Protein AF-A0A224Y0H3-F1 (afdb_monomer_lite)

Radius of gyration: 18.14 Å; chains: 1; bounding box: 38×59×47 Å

Sequence (151 aa):
VTFLGIWIYTFATAKENAKCIPDDVETMKNVQPEKFFTGSWYVTHAERNGTDATVCQKYKSNDEKNGTLSFDYGYYKNGGGDTFIQVHCEQTKTEKSTFSFSCKPMQGQESSKLQESNVDLTFIDTDYRHYAMLYRCDPIDGGIANNTLIL

Secondary structure (DSSP, 8-state):
---------------S---SS-TT-PPPSS--HHHHTSSEEE--EE-SS--HHHHT-EEEEPPPBTTB-EEEEEEETTSSSSPEEEEEEEEEEEETTEEEEEEEEPTT---TT---EEEEEEEEEE-SSS-EEEEEEEEETTEEEEEEEE-

Foldseek 3Di:
DDDDDDPPPDPPLPPDPPDLDDPPQAFDAPDPVVLLLAAKDAFCDKPDDADLFNNRKIKGWDPDDPNKTKIKIWGDPHNDDHDIWIKIWIWDDDDGQKTKTWIFTPPPRDDVPTHTWIKIWGWSDDPSPDWTWIWIWTDDVSGIDIITTID

InterPro domains:
  IPR005657 Triabin/Procalin [PF03973] (24-151)
  IPR012674 Calycin [G3DSA:2.40.128.20] (15-151)
  IPR012674 Calycin [SSF50814] (19-146)

Structure (mmCIF, N/CA/C/O backbone):
data_AF-A0A224Y0H3-F1
#
_entry.id   AF-A0A224Y0H3-F1
#
loop_
_atom_site.group_PDB
_atom_site.id
_atom_site.type_symbol
_atom_site.label_atom_id
_atom_site.label_alt_id
_atom_site.label_comp_id
_atom_site.label_asym_id
_atom_site.label_entity_id
_atom_site.label_seq_id
_atom_site.pdbx_PDB_ins_code
_atom_site.Cartn_x
_atom_site.Cartn_y
_atom_site.Cartn_z
_atom_site.occupancy
_atom_site.B_iso_or_equiv
_atom_site.auth_seq_id
_atom_site.auth_comp_id
_atom_site.auth_asym_id
_atom_site.auth_atom_id
_atom_site.pdbx_PDB_model_num
ATOM 1 N N . VAL A 1 1 ? 21.583 44.494 -33.253 1.00 44.19 1 VAL A N 1
ATOM 2 C CA . VAL A 1 1 ? 21.641 44.098 -31.828 1.00 44.19 1 VAL A CA 1
ATOM 3 C C . VAL A 1 1 ? 21.016 42.723 -31.729 1.00 44.19 1 VAL A C 1
ATOM 5 O O . VAL A 1 1 ? 19.842 42.591 -32.040 1.00 44.19 1 VAL A O 1
ATOM 8 N N . THR A 1 2 ? 21.808 41.704 -31.415 1.00 47.50 2 THR A N 1
ATOM 9 C CA . THR A 1 2 ? 21.363 40.306 -31.357 1.00 47.50 2 THR A CA 1
ATOM 10 C C . THR A 1 2 ? 21.345 39.905 -29.886 1.00 47.50 2 THR A C 1
ATOM 12 O O . THR A 1 2 ? 22.399 39.882 -29.258 1.00 47.50 2 THR A O 1
ATOM 15 N N . PHE A 1 3 ? 20.166 39.651 -29.315 1.00 46.06 3 PHE A N 1
ATOM 16 C CA . PHE A 1 3 ? 20.046 39.136 -27.950 1.00 46.06 3 PHE A CA 1
ATOM 17 C C . PHE A 1 3 ? 20.042 37.606 -27.996 1.00 46.06 3 PHE A C 1
ATOM 19 O O . PHE A 1 3 ? 19.081 36.994 -28.454 1.00 46.06 3 PHE A O 1
ATOM 26 N N . LEU A 1 4 ? 21.134 36.993 -27.539 1.00 54.78 4 LEU A N 1
ATOM 27 C CA . LEU A 1 4 ? 21.207 35.563 -27.245 1.00 54.78 4 LEU A CA 1
ATOM 28 C C . LEU A 1 4 ? 20.655 35.349 -25.832 1.00 54.78 4 LEU A C 1
ATOM 30 O O . LEU A 1 4 ? 21.334 35.621 -24.844 1.00 54.78 4 LEU A O 1
ATOM 34 N N . GLY A 1 5 ? 19.399 34.914 -25.739 1.00 52.88 5 GLY A N 1
ATOM 35 C CA . GLY A 1 5 ? 18.788 34.516 -24.474 1.00 52.88 5 GLY A CA 1
ATOM 36 C C . GLY A 1 5 ? 19.293 33.138 -24.060 1.00 52.88 5 GLY A C 1
ATOM 37 O O . GLY A 1 5 ? 18.942 32.138 -24.680 1.00 52.88 5 GLY A O 1
ATOM 38 N N . ILE A 1 6 ? 20.114 33.077 -23.014 1.00 55.97 6 ILE A N 1
ATOM 39 C CA . ILE A 1 6 ? 20.474 31.818 -22.362 1.00 55.97 6 ILE A CA 1
ATOM 40 C C . ILE A 1 6 ? 19.270 31.412 -21.506 1.00 55.97 6 ILE A C 1
ATOM 42 O O . ILE A 1 6 ? 18.995 32.037 -20.484 1.00 55.97 6 ILE A O 1
ATOM 46 N N . TRP A 1 7 ? 18.535 30.382 -21.930 1.00 46.88 7 TRP A N 1
ATOM 47 C CA . TRP A 1 7 ? 17.557 29.712 -21.072 1.00 46.88 7 TRP A CA 1
ATOM 48 C C . TRP A 1 7 ? 18.323 28.915 -20.015 1.00 46.88 7 TRP A C 1
ATOM 50 O O . TRP A 1 7 ? 18.745 27.782 -20.242 1.00 46.88 7 TRP A O 1
ATOM 60 N N . ILE A 1 8 ? 18.559 29.538 -18.864 1.00 51.66 8 ILE A N 1
ATOM 61 C CA . ILE A 1 8 ? 19.046 28.833 -17.684 1.00 51.66 8 ILE A CA 1
ATOM 62 C C . ILE A 1 8 ? 17.847 28.067 -17.124 1.00 51.66 8 ILE A C 1
ATOM 64 O O . ILE A 1 8 ? 16.977 28.645 -16.478 1.00 51.66 8 ILE A O 1
ATOM 68 N N . TYR A 1 9 ? 17.789 26.763 -17.389 1.00 48.91 9 TYR A N 1
ATOM 69 C CA . TYR A 1 9 ? 16.900 25.864 -16.662 1.00 48.91 9 TYR A CA 1
ATOM 70 C C . TYR A 1 9 ? 17.466 25.688 -15.250 1.00 48.91 9 TYR A C 1
ATOM 72 O O . TYR A 1 9 ? 18.340 24.857 -15.010 1.00 48.91 9 TYR A O 1
ATOM 80 N N . THR A 1 10 ? 17.010 26.506 -14.305 1.00 47.78 10 THR A N 1
ATOM 81 C CA . THR A 1 10 ? 17.226 26.235 -12.883 1.00 47.78 10 THR A CA 1
ATOM 82 C C . THR A 1 10 ? 16.294 25.105 -12.471 1.00 47.78 10 THR A C 1
ATOM 84 O O . THR A 1 10 ? 15.085 25.310 -12.369 1.00 47.78 10 THR A O 1
ATOM 87 N N . PHE A 1 11 ? 16.840 23.913 -12.222 1.00 53.34 11 PHE A N 1
ATOM 88 C CA . PHE A 1 11 ? 16.117 22.883 -11.482 1.00 53.34 11 PHE A CA 1
ATOM 89 C C . PHE A 1 11 ? 15.912 23.405 -10.060 1.00 53.34 11 PHE A C 1
ATOM 91 O O . PHE A 1 11 ? 16.850 23.458 -9.265 1.00 53.34 11 PHE A O 1
ATOM 98 N N . ALA A 1 12 ? 14.697 23.858 -9.762 1.00 41.75 12 ALA A N 1
ATOM 99 C CA . ALA A 1 12 ? 14.311 24.179 -8.403 1.00 41.75 12 ALA A CA 1
ATOM 100 C C . ALA A 1 12 ? 14.378 22.885 -7.583 1.00 41.75 12 ALA A C 1
ATOM 102 O O . ALA A 1 12 ? 13.609 21.953 -7.811 1.00 41.75 12 ALA A O 1
ATOM 103 N N . THR A 1 13 ? 15.307 22.810 -6.633 1.00 47.53 13 THR A N 1
ATOM 104 C CA . THR A 1 13 ? 15.245 21.809 -5.571 1.00 47.53 13 THR A CA 1
ATOM 105 C C . THR A 1 13 ? 14.141 22.250 -4.618 1.00 47.53 13 THR A C 1
ATOM 107 O O . THR A 1 13 ? 14.370 22.992 -3.665 1.00 47.53 13 THR A O 1
ATOM 110 N N . ALA A 1 14 ? 12.904 21.868 -4.931 1.00 41.41 14 ALA A N 1
ATOM 111 C CA . ALA A 1 14 ? 11.749 22.174 -4.101 1.00 41.41 14 ALA A CA 1
ATOM 112 C C . ALA A 1 14 ? 11.864 21.422 -2.763 1.00 41.41 14 ALA A C 1
ATOM 114 O O . ALA A 1 14 ? 11.388 20.302 -2.610 1.00 41.41 14 ALA A O 1
ATOM 115 N N . LYS A 1 15 ? 12.519 22.052 -1.783 1.00 44.84 15 LYS A N 1
ATOM 116 C CA . LYS A 1 15 ? 12.292 21.814 -0.355 1.00 44.84 15 LYS A CA 1
ATOM 117 C C . LYS A 1 15 ? 11.062 22.617 0.065 1.00 44.84 15 LYS A C 1
ATOM 119 O O . LYS A 1 15 ? 11.156 23.589 0.804 1.00 44.84 15 LYS A O 1
ATOM 124 N N . GLU A 1 16 ? 9.910 22.216 -0.439 1.00 40.62 16 GLU A N 1
ATOM 125 C CA . GLU A 1 16 ? 8.637 22.508 0.210 1.00 40.62 16 GLU A CA 1
ATOM 126 C C . GLU A 1 16 ? 8.058 21.178 0.667 1.00 40.62 16 GLU A C 1
ATOM 128 O O . GLU A 1 16 ? 8.479 20.129 0.183 1.00 40.62 16 GLU A O 1
ATOM 133 N N . ASN A 1 17 ? 7.146 21.209 1.633 1.00 47.50 17 ASN A N 1
ATOM 134 C CA . ASN A 1 17 ? 6.397 20.041 2.082 1.00 47.50 17 ASN A CA 1
ATOM 135 C C . ASN A 1 17 ? 5.647 19.460 0.876 1.00 47.50 17 ASN A C 1
ATOM 137 O O . ASN A 1 17 ? 4.509 19.846 0.616 1.00 47.50 17 ASN A O 1
ATOM 141 N N . ALA A 1 18 ? 6.318 18.623 0.083 1.00 56.97 18 ALA A N 1
ATOM 142 C CA . ALA A 1 18 ? 5.774 18.106 -1.152 1.00 56.97 18 ALA A CA 1
ATOM 143 C C . ALA A 1 18 ? 4.495 17.368 -0.773 1.00 56.97 18 ALA A C 1
ATOM 145 O O . ALA A 1 18 ? 4.495 16.466 0.062 1.00 56.97 18 ALA A O 1
ATOM 146 N N . LYS A 1 19 ? 3.366 17.824 -1.301 1.00 66.12 19 LYS A N 1
ATOM 147 C CA . LYS A 1 19 ? 2.103 17.143 -1.074 1.00 66.12 19 LYS A CA 1
ATOM 148 C C . LYS A 1 19 ? 2.235 15.754 -1.700 1.00 66.12 19 LYS A C 1
ATOM 150 O O . LYS A 1 19 ? 2.609 15.662 -2.866 1.00 66.12 19 LYS A O 1
ATOM 155 N N . CYS A 1 20 ? 1.968 14.694 -0.930 1.00 75.12 20 CYS A N 1
ATOM 156 C CA . CYS A 1 20 ? 2.118 13.315 -1.407 1.00 75.12 20 CYS A CA 1
ATOM 157 C C . CYS A 1 20 ? 1.396 13.117 -2.741 1.00 75.12 20 CYS A C 1
ATOM 159 O O . CYS A 1 20 ? 2.018 12.686 -3.705 1.00 75.12 20 CYS A O 1
ATOM 161 N N . ILE A 1 21 ? 0.116 13.487 -2.804 1.00 76.88 21 ILE A N 1
ATOM 162 C CA . ILE A 1 21 ? -0.699 13.413 -4.018 1.00 76.88 21 ILE A CA 1
ATOM 163 C C . ILE A 1 21 ? -0.637 14.765 -4.741 1.00 76.88 21 ILE A C 1
ATOM 165 O O . ILE A 1 21 ? -0.993 15.780 -4.125 1.00 76.88 21 ILE A O 1
ATOM 169 N N . PRO A 1 22 ? -0.239 14.793 -6.021 1.00 75.88 22 PRO A N 1
ATOM 170 C CA . PRO A 1 22 ? -0.296 15.992 -6.847 1.00 75.88 22 PRO A CA 1
ATOM 171 C C . PRO A 1 22 ? -1.724 16.548 -6.954 1.00 75.88 22 PRO A C 1
ATOM 173 O O . PRO A 1 22 ? -2.694 15.793 -6.963 1.00 75.88 22 PRO A O 1
ATOM 176 N N . ASP A 1 23 ? -1.869 17.872 -7.040 1.00 77.19 23 ASP A N 1
ATOM 177 C CA . ASP A 1 23 ? -3.187 18.526 -7.109 1.00 77.19 23 ASP A CA 1
ATOM 178 C C . ASP A 1 23 ? -3.988 18.174 -8.375 1.00 77.19 23 ASP A C 1
ATOM 180 O O . ASP A 1 23 ? -5.208 18.326 -8.391 1.00 77.19 23 ASP A O 1
ATOM 184 N N . ASP A 1 24 ? -3.314 17.701 -9.423 1.00 79.44 24 ASP A N 1
ATOM 185 C CA . ASP A 1 24 ? -3.887 17.299 -10.708 1.00 79.44 24 ASP A CA 1
ATOM 186 C C . ASP A 1 24 ? -4.350 15.834 -10.757 1.00 79.44 24 ASP A C 1
ATOM 188 O O . ASP A 1 24 ? -4.963 15.423 -11.743 1.00 79.44 24 ASP A O 1
ATOM 192 N N . VAL A 1 25 ? -4.104 15.042 -9.707 1.00 78.25 25 VAL A N 1
ATOM 193 C CA . VAL A 1 25 ? -4.584 13.656 -9.627 1.00 78.25 25 VAL A CA 1
ATOM 194 C C . VAL A 1 25 ? -5.979 13.631 -9.007 1.00 78.25 25 VAL A C 1
ATOM 196 O O . VAL A 1 25 ? -6.155 13.864 -7.809 1.00 78.25 25 VAL A O 1
ATOM 199 N N . GLU A 1 26 ? -6.987 13.310 -9.820 1.00 86.38 26 GLU A N 1
ATOM 200 C CA . GLU A 1 26 ? -8.335 13.047 -9.319 1.00 86.38 26 GLU A CA 1
ATOM 201 C C . GLU A 1 26 ? -8.365 11.704 -8.577 1.00 86.38 26 GLU A C 1
ATOM 203 O O . GLU A 1 26 ? -7.962 10.671 -9.109 1.00 86.38 26 GLU A O 1
ATOM 208 N N . THR A 1 27 ? -8.832 11.724 -7.327 1.00 89.81 27 THR A N 1
ATOM 209 C CA . THR A 1 27 ? -8.933 10.527 -6.487 1.00 89.81 27 THR A CA 1
ATOM 210 C C . THR A 1 27 ? -10.355 9.983 -6.470 1.00 89.81 27 THR A C 1
ATOM 212 O O . THR A 1 27 ? -11.340 10.730 -6.527 1.00 89.81 27 THR A O 1
ATOM 215 N N . MET A 1 28 ? -10.471 8.662 -6.339 1.00 91.00 28 MET A N 1
ATOM 216 C CA . MET A 1 28 ? -11.753 7.988 -6.200 1.00 91.00 28 MET A CA 1
ATOM 217 C C . MET A 1 28 ? -12.489 8.518 -4.964 1.00 91.00 28 MET A C 1
ATOM 219 O O . MET A 1 28 ? -11.955 8.568 -3.852 1.00 91.00 28 MET A O 1
ATOM 223 N N . LYS A 1 29 ? -13.755 8.892 -5.147 1.00 89.31 29 LYS A N 1
ATOM 224 C CA . LYS A 1 29 ? -14.643 9.316 -4.058 1.00 89.31 29 LYS A CA 1
ATOM 225 C C . LYS A 1 29 ? -15.362 8.101 -3.475 1.00 89.31 29 LYS A C 1
ATOM 227 O O . LYS A 1 29 ? -15.678 7.165 -4.200 1.00 89.31 29 LYS A O 1
ATOM 232 N N . ASN A 1 30 ? -15.688 8.153 -2.182 1.00 88.81 30 ASN A N 1
ATOM 233 C CA . ASN A 1 30 ? -16.446 7.105 -1.478 1.00 88.81 30 ASN A CA 1
ATOM 234 C C . ASN A 1 30 ? -15.806 5.706 -1.572 1.00 88.81 30 ASN A C 1
ATOM 236 O O . ASN A 1 30 ? -16.500 4.709 -1.779 1.00 88.81 30 ASN A O 1
ATOM 240 N N . VAL A 1 31 ? -14.478 5.648 -1.436 1.00 89.75 31 VAL A N 1
ATOM 241 C CA . VAL A 1 31 ? -13.703 4.402 -1.435 1.00 89.75 31 VAL A CA 1
ATOM 242 C C . VAL A 1 31 ? -14.226 3.453 -0.357 1.00 89.75 31 VAL A C 1
ATOM 244 O O . VAL A 1 31 ? -14.474 3.869 0.772 1.00 89.75 31 VAL A O 1
ATOM 247 N N . GLN A 1 32 ? -14.356 2.173 -0.707 1.00 91.25 32 GLN A N 1
ATOM 248 C CA . GLN A 1 32 ? -14.685 1.087 0.217 1.00 91.25 32 GLN A CA 1
ATOM 249 C C . GLN A 1 32 ? -13.429 0.233 0.436 1.00 91.25 32 GLN A C 1
ATOM 251 O O . GLN A 1 32 ? -13.260 -0.783 -0.243 1.00 91.25 32 GLN A O 1
ATOM 256 N N . PRO A 1 33 ? -12.507 0.666 1.313 1.00 88.81 33 PRO A N 1
ATOM 257 C CA . PRO A 1 33 ? -11.194 0.042 1.452 1.00 88.81 33 PRO A CA 1
ATOM 258 C C . PRO A 1 33 ? -11.315 -1.420 1.887 1.00 88.81 33 PRO A C 1
ATOM 260 O O . PRO A 1 33 ? -10.638 -2.266 1.314 1.00 88.81 33 PRO A O 1
ATOM 263 N N . GLU A 1 34 ? -12.264 -1.745 2.765 1.00 89.31 34 GLU A N 1
ATOM 264 C CA . GLU A 1 34 ? -12.575 -3.117 3.190 1.00 89.31 34 GLU A CA 1
ATOM 265 C C . GLU A 1 34 ? -12.844 -4.070 2.019 1.00 89.31 34 GLU A C 1
ATOM 267 O O . GLU A 1 34 ? -12.648 -5.266 2.163 1.00 89.31 34 GLU A O 1
ATOM 272 N N . LYS A 1 35 ? -13.282 -3.585 0.847 1.00 91.62 35 LYS A N 1
ATOM 273 C CA . LYS A 1 35 ? -13.426 -4.439 -0.344 1.00 91.62 35 LYS A CA 1
ATOM 274 C C . LYS A 1 35 ? -12.098 -4.684 -1.046 1.00 91.62 35 LYS A C 1
ATOM 276 O O . LYS A 1 35 ? -11.855 -5.789 -1.518 1.00 91.62 35 LYS A O 1
ATOM 281 N N . PHE A 1 36 ? -11.246 -3.663 -1.121 1.00 91.12 36 PHE A N 1
ATOM 282 C CA . PHE A 1 36 ? -9.917 -3.783 -1.715 1.00 91.12 36 PHE A CA 1
ATOM 283 C C . PHE A 1 36 ? -9.002 -4.662 -0.863 1.00 91.12 36 PHE A C 1
ATOM 285 O O . PHE A 1 36 ? -8.285 -5.507 -1.397 1.00 91.12 36 PHE A O 1
ATOM 292 N N . PHE A 1 37 ? -9.060 -4.507 0.461 1.00 90.69 37 PHE A N 1
ATOM 293 C CA . PHE A 1 37 ? -8.256 -5.278 1.402 1.00 90.69 37 PHE A CA 1
ATOM 294 C C . PHE A 1 37 ? -8.832 -6.685 1.649 1.00 90.69 37 PHE A C 1
ATOM 296 O O . PHE A 1 37 ? -8.827 -7.188 2.769 1.00 90.69 37 PHE A O 1
ATOM 303 N N . THR A 1 38 ? -9.289 -7.349 0.581 1.00 88.75 38 THR A N 1
ATOM 304 C CA . THR A 1 38 ? -9.666 -8.765 0.579 1.00 88.75 38 THR A CA 1
ATOM 305 C C . THR A 1 38 ? -8.877 -9.507 -0.497 1.00 88.75 38 THR A C 1
ATOM 307 O O . THR A 1 38 ? -9.018 -9.259 -1.690 1.00 88.75 38 THR A O 1
ATOM 310 N N . GLY A 1 39 ? -8.015 -10.440 -0.085 1.00 86.38 39 GLY A N 1
ATOM 311 C CA . GLY A 1 39 ? -7.291 -11.312 -1.013 1.00 86.38 39 GLY A CA 1
ATOM 312 C C . GLY A 1 39 ? -5.885 -10.838 -1.392 1.00 86.38 39 GLY A C 1
ATOM 313 O O . GLY A 1 39 ? -5.059 -10.539 -0.531 1.00 86.38 39 GLY A O 1
ATOM 314 N N . SER A 1 40 ? -5.536 -10.927 -2.677 1.00 92.75 40 SER A N 1
ATOM 315 C CA . SER A 1 40 ? -4.179 -10.671 -3.175 1.00 92.75 40 SER A CA 1
ATOM 316 C C . SER A 1 40 ? -4.201 -9.847 -4.451 1.00 92.75 40 SER A C 1
ATOM 318 O O . SER A 1 40 ? -4.972 -10.141 -5.358 1.00 92.75 40 SER A O 1
ATOM 320 N N . TRP A 1 41 ? -3.286 -8.889 -4.525 1.00 94.06 41 TRP A N 1
ATOM 321 C CA . TRP A 1 41 ? -3.107 -7.972 -5.642 1.00 94.06 41 TRP A CA 1
ATOM 322 C C . TRP A 1 41 ? -1.678 -8.071 -6.169 1.00 94.06 41 TRP A C 1
ATOM 324 O O . TRP A 1 41 ? -0.733 -8.286 -5.404 1.00 94.06 41 TRP A O 1
ATOM 334 N N . TYR A 1 42 ? -1.512 -7.931 -7.478 1.00 92.38 42 TYR A N 1
ATOM 335 C CA . TYR A 1 42 ? -0.225 -8.085 -8.146 1.00 92.38 42 TYR A CA 1
ATOM 336 C C . TYR A 1 42 ? 0.039 -6.829 -8.947 1.00 92.38 42 TYR A C 1
ATOM 338 O O . TYR A 1 42 ? -0.726 -6.527 -9.852 1.00 92.38 42 TYR A O 1
ATOM 346 N N . VAL A 1 43 ? 1.117 -6.111 -8.642 1.00 91.69 43 VAL A N 1
ATOM 347 C CA . VAL A 1 43 ? 1.472 -4.951 -9.456 1.00 91.69 43 VAL A CA 1
ATOM 348 C C . VAL A 1 43 ? 1.778 -5.442 -10.874 1.00 91.69 43 VAL A C 1
ATOM 350 O O . VAL A 1 43 ? 2.549 -6.374 -11.079 1.00 91.69 43 VAL A O 1
ATOM 353 N N . THR A 1 44 ? 1.123 -4.845 -11.861 1.00 90.25 44 THR A N 1
ATOM 354 C CA . THR A 1 44 ? 1.342 -5.131 -13.284 1.00 90.25 44 THR A CA 1
ATOM 355 C C . THR A 1 44 ? 2.097 -3.998 -13.960 1.00 90.25 44 THR A C 1
ATOM 357 O O . THR A 1 44 ? 2.884 -4.242 -14.871 1.00 90.25 44 THR A O 1
ATOM 360 N N . HIS A 1 45 ? 1.888 -2.762 -13.496 1.00 89.31 45 HIS A N 1
ATOM 361 C CA . HIS A 1 45 ? 2.542 -1.568 -14.018 1.00 89.31 45 HIS A CA 1
ATOM 362 C C . HIS A 1 45 ? 2.832 -0.575 -12.888 1.00 89.31 45 HIS A C 1
ATOM 364 O O . HIS A 1 45 ? 2.091 -0.493 -11.907 1.00 89.31 45 HIS A O 1
ATOM 370 N N . ALA A 1 46 ? 3.904 0.196 -13.054 1.00 87.06 46 ALA A N 1
ATOM 371 C CA . ALA A 1 46 ? 4.301 1.277 -12.162 1.00 87.06 46 ALA A CA 1
ATOM 372 C C . ALA A 1 46 ? 4.782 2.465 -13.013 1.00 87.06 46 ALA A C 1
ATOM 374 O O . ALA A 1 46 ? 5.667 2.298 -13.855 1.00 87.06 46 ALA A O 1
ATOM 375 N N . GLU A 1 47 ? 4.201 3.653 -12.841 1.00 77.69 47 GLU A N 1
ATOM 376 C CA . GLU A 1 47 ? 4.602 4.849 -13.599 1.00 77.69 47 GLU A CA 1
ATOM 377 C C . GLU A 1 47 ? 5.816 5.579 -12.993 1.00 77.69 47 GLU A C 1
ATOM 379 O O . GLU A 1 47 ? 6.146 5.410 -11.821 1.00 77.69 47 GLU A O 1
ATOM 384 N N . ARG A 1 48 ? 6.435 6.453 -13.810 1.00 59.41 48 ARG A N 1
ATOM 385 C CA . ARG A 1 48 ? 7.426 7.525 -13.531 1.00 59.41 48 ARG A CA 1
ATOM 386 C C . ARG A 1 48 ? 8.708 7.161 -12.761 1.00 59.41 48 ARG A C 1
ATOM 388 O O . ARG A 1 48 ? 9.776 7.553 -13.212 1.00 59.41 48 ARG A O 1
ATOM 395 N N . ASN A 1 49 ? 8.628 6.411 -11.665 1.00 62.62 49 ASN A N 1
ATOM 396 C CA . ASN A 1 49 ? 9.739 6.042 -10.777 1.00 62.62 49 ASN A CA 1
ATOM 397 C C . ASN A 1 49 ? 9.741 4.541 -10.411 1.00 62.62 49 ASN A C 1
ATOM 399 O O . ASN A 1 49 ? 10.351 4.140 -9.419 1.00 62.62 49 ASN A O 1
ATOM 403 N N . GLY A 1 50 ? 8.992 3.711 -11.146 1.00 63.69 50 GLY A N 1
ATOM 404 C CA . GLY A 1 50 ? 8.867 2.281 -10.853 1.00 63.69 50 GLY A CA 1
ATOM 405 C C . GLY A 1 50 ? 10.172 1.551 -11.135 1.00 63.69 50 GLY A C 1
ATOM 406 O O . GLY A 1 50 ? 10.712 1.662 -12.231 1.00 63.69 50 GLY A O 1
ATOM 407 N N . THR A 1 51 ? 10.681 0.805 -10.158 1.00 71.44 51 THR A N 1
ATOM 408 C CA . THR A 1 51 ? 11.795 -0.132 -10.380 1.00 71.44 51 THR A CA 1
ATOM 409 C C . THR A 1 51 ? 11.249 -1.504 -10.774 1.00 71.44 51 THR A C 1
ATOM 411 O O . THR A 1 51 ? 10.085 -1.799 -10.498 1.00 71.44 51 THR A O 1
ATOM 414 N N . ASP A 1 52 ? 12.083 -2.386 -11.328 1.00 70.81 52 ASP A N 1
ATOM 415 C CA . ASP A 1 52 ? 11.695 -3.788 -11.569 1.00 70.81 52 ASP A CA 1
ATOM 416 C C . ASP A 1 52 ? 11.178 -4.452 -10.282 1.00 70.81 52 ASP A C 1
ATOM 418 O O . ASP A 1 52 ? 10.180 -5.170 -10.281 1.00 70.81 52 ASP A O 1
ATOM 422 N N . ALA A 1 53 ? 11.795 -4.122 -9.143 1.00 72.25 53 ALA A N 1
ATOM 423 C CA . ALA A 1 53 ? 11.343 -4.567 -7.832 1.00 72.25 53 ALA A CA 1
ATOM 424 C C . ALA A 1 53 ? 9.936 -4.058 -7.474 1.00 72.25 53 ALA A C 1
ATOM 426 O O . ALA A 1 53 ? 9.200 -4.768 -6.796 1.00 72.25 53 ALA A O 1
ATOM 427 N N . THR A 1 54 ? 9.558 -2.855 -7.919 1.00 78.31 54 THR A N 1
ATOM 428 C CA . THR A 1 54 ? 8.225 -2.264 -7.712 1.00 78.31 54 THR A CA 1
ATOM 429 C C . THR A 1 54 ? 7.160 -3.012 -8.508 1.00 78.31 54 THR A C 1
ATOM 431 O O . THR A 1 54 ? 6.112 -3.335 -7.958 1.00 78.31 54 THR A O 1
ATOM 434 N N . VAL A 1 55 ? 7.432 -3.329 -9.778 1.00 81.31 55 VAL A N 1
ATOM 435 C CA . VAL A 1 55 ? 6.482 -4.052 -10.641 1.00 81.31 55 VAL A CA 1
ATOM 436 C C . VAL A 1 55 ? 6.313 -5.503 -10.189 1.00 81.31 55 VAL A C 1
ATOM 438 O O . VAL A 1 55 ? 5.236 -6.063 -10.308 1.00 81.31 55 VAL A O 1
ATOM 441 N N . CYS A 1 56 ? 7.330 -6.119 -9.587 1.00 80.50 56 CYS A N 1
ATOM 442 C CA . CYS A 1 56 ? 7.218 -7.481 -9.058 1.00 80.50 56 CYS A CA 1
ATOM 443 C C . CYS A 1 56 ? 6.592 -7.569 -7.652 1.00 80.50 56 CYS A C 1
ATOM 445 O O . CYS A 1 56 ? 6.666 -8.630 -7.023 1.00 80.50 56 CYS A O 1
ATOM 447 N N . GLN A 1 57 ? 6.002 -6.489 -7.128 1.00 87.06 57 GLN A N 1
ATOM 448 C CA . GLN A 1 57 ? 5.361 -6.515 -5.814 1.00 87.06 57 GLN A CA 1
ATOM 449 C C . GLN A 1 57 ? 4.060 -7.316 -5.845 1.00 87.06 57 GLN A C 1
ATOM 451 O O . GLN A 1 57 ? 3.141 -7.045 -6.620 1.00 87.06 57 GLN A O 1
ATOM 456 N N . LYS A 1 58 ? 3.959 -8.272 -4.921 1.00 89.94 58 LYS A N 1
ATOM 457 C CA . LYS A 1 58 ? 2.697 -8.923 -4.572 1.00 89.94 58 LYS A CA 1
ATOM 458 C C . LYS A 1 58 ? 2.216 -8.377 -3.240 1.00 89.94 58 LYS A C 1
ATOM 460 O O . LYS A 1 58 ? 2.939 -8.485 -2.254 1.00 89.94 58 LYS A O 1
ATOM 465 N N . TYR A 1 59 ? 0.987 -7.884 -3.217 1.00 91.62 59 TYR A N 1
ATOM 466 C CA . TYR A 1 59 ? 0.268 -7.471 -2.023 1.00 91.62 59 TYR A CA 1
ATOM 467 C C . TYR A 1 59 ? -0.694 -8.580 -1.601 1.00 91.62 59 TYR A C 1
ATOM 469 O O . TYR A 1 59 ? -1.363 -9.200 -2.429 1.00 91.62 59 TYR A O 1
ATOM 477 N N . LYS A 1 60 ? -0.776 -8.840 -0.303 1.00 92.62 60 LYS A N 1
ATOM 478 C CA . LYS A 1 60 ? -1.712 -9.786 0.290 1.00 92.62 60 LYS A CA 1
ATOM 479 C C . LYS A 1 60 ? -2.372 -9.120 1.482 1.00 92.62 60 LYS A C 1
ATOM 481 O O . LYS A 1 60 ? -1.704 -8.804 2.458 1.00 92.62 60 LYS A O 1
ATOM 486 N N . SER A 1 61 ? -3.674 -8.918 1.403 1.00 91.38 61 SER A N 1
ATOM 487 C CA . SER A 1 61 ? -4.445 -8.394 2.521 1.00 91.38 61 SER A CA 1
ATOM 488 C C . SER A 1 61 ? -4.537 -9.438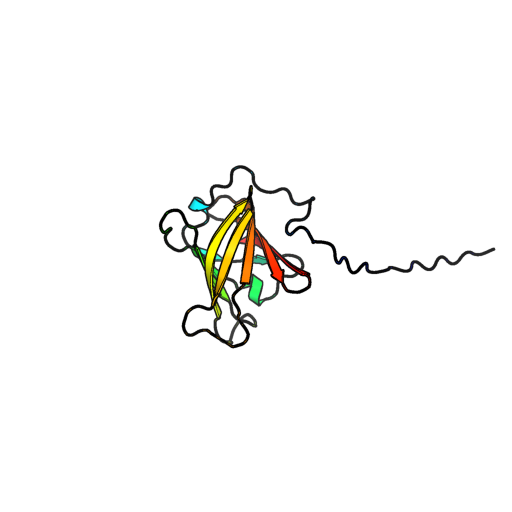 3.625 1.00 91.38 61 SER A C 1
ATOM 490 O O . SER A 1 61 ? -4.651 -10.639 3.356 1.00 91.38 61 SER A O 1
ATOM 492 N N . ASN A 1 62 ? -4.470 -8.968 4.862 1.00 87.25 62 ASN A N 1
ATOM 493 C CA . ASN A 1 62 ? -4.641 -9.799 6.041 1.00 87.25 62 ASN A CA 1
ATOM 494 C C . ASN A 1 62 ? -6.063 -9.642 6.574 1.00 87.25 62 ASN A C 1
ATOM 496 O O . ASN A 1 62 ? -6.724 -8.640 6.303 1.00 87.25 62 ASN A O 1
ATOM 500 N N . ASP A 1 63 ? -6.519 -10.630 7.343 1.00 76.44 63 ASP A N 1
ATOM 501 C CA . ASP A 1 63 ? -7.824 -10.548 7.990 1.00 76.44 63 ASP A CA 1
ATOM 502 C C . ASP A 1 63 ? -7.873 -9.316 8.897 1.00 76.44 63 ASP A C 1
ATOM 504 O O . ASP A 1 63 ? -7.003 -9.107 9.752 1.00 76.44 63 ASP A O 1
ATOM 508 N N . GLU A 1 64 ? -8.904 -8.504 8.697 1.00 71.62 64 GLU A N 1
ATOM 509 C CA . GLU A 1 64 ? -9.146 -7.301 9.473 1.00 71.62 64 GLU A CA 1
ATOM 510 C C . GLU A 1 64 ? -9.289 -7.661 10.958 1.00 71.62 64 GLU A C 1
ATOM 512 O O . GLU A 1 64 ? -10.119 -8.485 11.354 1.00 71.62 64 GLU A O 1
ATOM 517 N N . LYS A 1 65 ? -8.468 -7.040 11.807 1.00 69.50 65 LYS A N 1
ATOM 518 C CA . LYS A 1 65 ? -8.576 -7.176 13.262 1.00 69.50 65 LYS A CA 1
ATOM 519 C C . LYS A 1 65 ? -9.087 -5.865 13.824 1.00 69.50 65 LYS A C 1
ATOM 521 O O . LYS A 1 65 ? -8.404 -4.852 13.745 1.00 69.50 65 LYS A O 1
ATOM 526 N N . ASN A 1 66 ? -10.270 -5.900 14.433 1.00 74.62 66 ASN A N 1
ATOM 527 C CA . ASN A 1 66 ? -10.872 -4.761 15.135 1.00 74.62 66 ASN A CA 1
ATOM 528 C C . ASN A 1 66 ? -11.105 -3.505 14.273 1.00 74.62 66 ASN A C 1
ATOM 530 O O . ASN A 1 66 ? -11.055 -2.399 14.806 1.00 74.62 66 ASN A O 1
ATOM 534 N N . GLY A 1 67 ? -11.365 -3.649 12.971 1.00 79.38 67 GLY A N 1
ATOM 535 C CA . GLY A 1 67 ? -11.580 -2.489 12.097 1.00 79.38 67 GLY A CA 1
ATOM 536 C C . GLY A 1 67 ? -10.299 -1.906 11.484 1.00 79.38 67 GLY A C 1
ATOM 537 O O . GLY A 1 67 ? -10.347 -0.858 10.845 1.00 79.38 67 GLY A O 1
ATOM 538 N N . THR A 1 68 ? -9.137 -2.516 11.753 1.00 88.19 68 THR A N 1
ATOM 539 C CA . THR A 1 68 ? -7.836 -2.030 11.278 1.00 88.19 68 THR A CA 1
ATOM 540 C C . THR A 1 68 ? -7.395 -2.814 10.050 1.00 88.19 68 THR A C 1
ATOM 542 O O . THR A 1 68 ? -7.200 -4.034 10.111 1.00 88.19 68 THR A O 1
ATOM 545 N N . LEU A 1 69 ? -7.170 -2.098 8.950 1.00 92.38 69 LEU A N 1
ATOM 546 C CA . LEU A 1 69 ? -6.665 -2.665 7.707 1.00 92.38 69 LEU A CA 1
ATOM 547 C C . LEU A 1 69 ? -5.186 -3.024 7.848 1.00 92.38 69 LEU A C 1
ATOM 549 O O . LEU A 1 69 ? -4.387 -2.286 8.429 1.00 92.38 69 LEU A O 1
ATOM 553 N N . SER A 1 70 ? -4.801 -4.157 7.273 1.00 93.38 70 SER A N 1
ATOM 554 C CA . SER A 1 70 ? -3.398 -4.544 7.180 1.00 93.38 70 SER A CA 1
ATOM 555 C C . SER A 1 70 ? -3.145 -5.387 5.941 1.00 93.38 70 SER A C 1
ATOM 557 O O . SER A 1 70 ? -4.038 -6.049 5.403 1.00 93.38 70 SER A O 1
ATOM 559 N N . PHE A 1 71 ? -1.910 -5.349 5.466 1.00 93.38 71 PHE A N 1
ATOM 560 C CA . PHE A 1 71 ? -1.480 -6.140 4.328 1.00 93.38 71 PHE A CA 1
ATOM 561 C C . PHE A 1 71 ? 0.004 -6.450 4.433 1.00 93.38 71 PHE A C 1
ATOM 563 O O . PHE A 1 71 ? 0.775 -5.707 5.038 1.00 93.38 71 PHE A O 1
ATOM 570 N N . ASP A 1 72 ? 0.395 -7.533 3.785 1.00 92.19 72 ASP A N 1
ATOM 571 C CA . ASP A 1 72 ? 1.783 -7.863 3.542 1.00 92.19 72 ASP A CA 1
ATOM 572 C C . ASP A 1 72 ? 2.107 -7.540 2.091 1.00 92.19 72 ASP A C 1
ATOM 574 O O . ASP A 1 72 ? 1.279 -7.746 1.198 1.00 92.19 72 ASP A O 1
ATOM 578 N N . TYR A 1 73 ? 3.324 -7.089 1.821 1.00 89.94 73 TYR A N 1
ATOM 579 C CA . TYR A 1 73 ? 3.842 -7.114 0.463 1.00 89.94 73 TYR A CA 1
ATOM 580 C C . TYR A 1 73 ? 5.239 -7.705 0.422 1.00 89.94 73 TYR A C 1
ATOM 582 O O . TYR A 1 73 ? 5.989 -7.656 1.400 1.00 89.94 73 TYR A O 1
ATOM 590 N N . GLY A 1 74 ? 5.591 -8.281 -0.723 1.00 86.44 74 GLY A N 1
ATOM 591 C CA . GLY A 1 74 ? 6.936 -8.786 -0.925 1.00 86.44 74 GLY A CA 1
ATOM 592 C C . GLY A 1 74 ? 7.447 -8.627 -2.341 1.00 86.44 74 GLY A C 1
ATOM 593 O O . GLY A 1 74 ? 6.668 -8.517 -3.288 1.00 86.44 74 GLY A O 1
ATOM 594 N N . TYR A 1 75 ? 8.772 -8.570 -2.456 1.00 79.75 75 TYR A N 1
ATOM 595 C CA . TYR A 1 75 ? 9.475 -8.312 -3.707 1.00 79.75 75 TYR A CA 1
ATOM 596 C C . TYR A 1 75 ? 10.893 -8.885 -3.703 1.00 79.75 75 TYR A C 1
ATOM 598 O O . TYR A 1 75 ? 11.518 -9.083 -2.658 1.00 79.75 75 TYR A O 1
ATOM 606 N N . TYR A 1 76 ? 11.414 -9.109 -4.907 1.00 76.50 76 TYR A N 1
ATOM 607 C CA . TYR A 1 76 ? 12.824 -9.396 -5.144 1.00 76.50 76 TYR A CA 1
ATOM 608 C C . TYR A 1 76 ? 13.550 -8.099 -5.473 1.00 76.50 76 TYR A C 1
ATOM 610 O O . TYR A 1 76 ? 13.099 -7.331 -6.321 1.00 76.50 76 TYR A O 1
ATOM 618 N N . LYS A 1 77 ? 14.692 -7.859 -4.826 1.00 68.12 77 LYS A N 1
ATOM 619 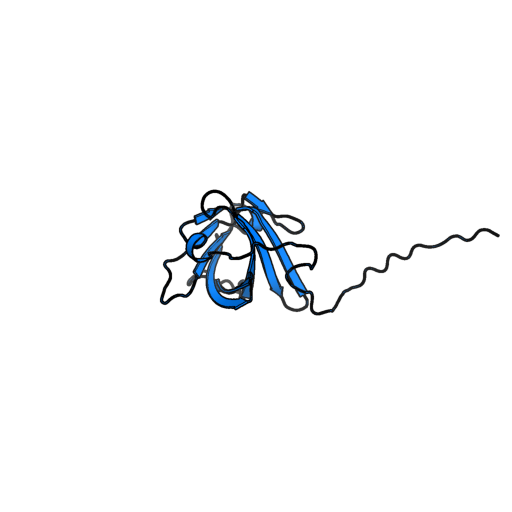C CA . LYS A 1 77 ? 15.424 -6.592 -4.951 1.00 68.12 77 LYS A CA 1
ATOM 620 C C . LYS A 1 77 ? 15.852 -6.266 -6.391 1.00 68.12 77 LYS A C 1
ATOM 622 O O . LYS A 1 77 ? 15.879 -5.095 -6.743 1.00 68.12 77 LYS A O 1
ATOM 627 N N . ASN A 1 78 ? 16.118 -7.294 -7.200 1.00 67.56 78 ASN A N 1
ATOM 628 C CA . ASN A 1 78 ? 16.496 -7.189 -8.612 1.00 67.56 78 ASN A CA 1
ATOM 629 C C . ASN A 1 78 ? 15.547 -7.978 -9.543 1.00 67.56 78 ASN A C 1
ATOM 631 O O . ASN A 1 78 ? 15.990 -8.572 -10.519 1.00 67.56 78 ASN A O 1
ATOM 635 N N . GLY A 1 79 ? 14.252 -8.077 -9.215 1.00 59.09 79 GLY A N 1
ATOM 636 C CA . GLY A 1 79 ? 13.264 -8.752 -10.078 1.00 59.09 79 GLY A CA 1
ATOM 637 C C . GLY A 1 79 ? 13.357 -10.290 -10.134 1.00 59.09 79 GLY A C 1
ATOM 638 O O . GLY A 1 79 ? 12.450 -10.936 -10.648 1.00 59.09 79 GLY A O 1
ATOM 639 N N . GLY A 1 80 ? 14.396 -10.901 -9.551 1.00 60.06 80 GLY A N 1
ATOM 640 C CA . GLY A 1 80 ? 14.524 -12.350 -9.352 1.00 60.06 80 GLY A CA 1
ATOM 641 C C . GLY A 1 80 ? 15.920 -12.756 -8.858 1.00 60.06 80 GLY A C 1
ATOM 642 O O . GLY A 1 80 ? 16.889 -12.045 -9.093 1.00 60.06 80 GLY A O 1
ATOM 643 N N . GLY A 1 81 ? 16.035 -13.888 -8.150 1.00 58.31 81 GLY A N 1
ATOM 644 C CA . GLY A 1 81 ? 17.326 -14.492 -7.758 1.00 58.31 81 GLY A CA 1
ATOM 645 C C . GLY A 1 81 ? 17.955 -14.017 -6.436 1.00 58.31 81 GLY A C 1
ATOM 646 O O . GLY A 1 81 ? 18.887 -14.659 -5.960 1.00 58.31 81 GLY A O 1
ATOM 647 N N . ASP A 1 82 ? 17.420 -12.963 -5.817 1.00 60.72 82 ASP A N 1
ATOM 648 C CA . ASP A 1 82 ? 17.857 -12.440 -4.510 1.00 60.72 82 ASP A CA 1
ATOM 649 C C . ASP A 1 82 ? 16.934 -12.863 -3.349 1.00 60.72 82 ASP A C 1
ATOM 651 O O . ASP A 1 82 ? 15.890 -13.486 -3.551 1.00 60.72 82 ASP A O 1
ATOM 655 N N . THR A 1 83 ? 17.291 -12.491 -2.113 1.00 65.56 83 THR A N 1
ATOM 656 C CA . THR A 1 83 ? 16.432 -12.645 -0.928 1.00 65.56 83 THR A CA 1
ATOM 657 C C . THR A 1 83 ? 15.062 -12.003 -1.161 1.00 65.56 83 THR A C 1
ATOM 659 O O . THR A 1 83 ? 14.971 -10.808 -1.450 1.00 65.56 83 THR A O 1
ATOM 662 N N . PHE A 1 84 ? 13.997 -12.795 -1.008 1.00 73.81 84 PHE A N 1
ATOM 663 C CA . PHE A 1 84 ? 12.621 -12.307 -1.037 1.00 73.81 84 PHE A CA 1
ATOM 664 C C . PHE A 1 84 ? 12.342 -11.489 0.224 1.00 73.81 84 PHE A C 1
ATOM 666 O O . PHE A 1 84 ? 12.393 -12.032 1.327 1.00 73.81 84 PHE A O 1
ATOM 673 N N . ILE A 1 85 ? 12.069 -10.197 0.048 1.00 77.75 85 ILE A N 1
ATOM 674 C CA . ILE A 1 85 ? 11.753 -9.272 1.136 1.00 77.75 85 ILE A CA 1
ATOM 675 C C . ILE A 1 85 ? 10.249 -9.321 1.391 1.00 77.75 85 ILE A C 1
ATOM 677 O O . ILE A 1 85 ? 9.474 -9.246 0.443 1.00 77.75 85 ILE A O 1
ATOM 681 N N . GLN A 1 86 ? 9.848 -9.408 2.654 1.00 87.81 86 GLN A N 1
ATOM 682 C CA . GLN A 1 86 ? 8.473 -9.371 3.129 1.00 87.81 86 GLN A CA 1
ATOM 683 C C . GLN A 1 86 ? 8.314 -8.275 4.175 1.00 87.81 86 GLN A C 1
ATOM 685 O O . GLN A 1 86 ? 9.077 -8.186 5.142 1.00 87.81 86 GLN A O 1
ATOM 690 N N . VAL A 1 87 ? 7.293 -7.456 3.978 1.00 90.00 87 VAL A N 1
ATOM 691 C CA . VAL A 1 87 ? 6.973 -6.306 4.816 1.00 90.00 87 VAL A CA 1
ATOM 692 C C . VAL A 1 87 ? 5.523 -6.429 5.250 1.00 90.00 87 VAL A C 1
ATOM 694 O O . VAL A 1 87 ? 4.659 -6.698 4.419 1.00 90.00 87 VAL A O 1
ATOM 697 N N . HIS A 1 88 ? 5.277 -6.229 6.540 1.00 92.81 88 HIS A N 1
ATOM 698 C CA . HIS A 1 88 ? 3.948 -6.163 7.128 1.00 92.81 88 HIS A CA 1
ATOM 699 C C . HIS A 1 88 ? 3.567 -4.705 7.362 1.00 92.81 88 HIS A C 1
ATOM 701 O O . HIS A 1 88 ? 4.343 -3.968 7.971 1.00 92.81 88 HIS A O 1
ATOM 707 N N . CYS A 1 89 ? 2.381 -4.311 6.914 1.00 93.31 89 CYS A N 1
ATOM 708 C CA . CYS A 1 89 ? 1.860 -2.958 7.028 1.00 93.31 89 CYS A CA 1
ATOM 709 C C . CYS A 1 89 ? 0.550 -2.942 7.817 1.00 93.31 89 CYS A C 1
ATOM 711 O O . CYS A 1 89 ? -0.391 -3.661 7.478 1.00 93.31 89 CYS A O 1
ATOM 713 N N . GLU A 1 90 ? 0.471 -2.080 8.828 1.00 94.12 90 GLU A N 1
ATOM 714 C CA . GLU A 1 90 ? -0.712 -1.875 9.670 1.00 94.12 90 GLU A CA 1
ATOM 715 C C . GLU A 1 90 ? -1.208 -0.435 9.521 1.00 94.12 90 GLU A C 1
ATOM 717 O O . GLU A 1 90 ? -0.416 0.510 9.543 1.00 94.12 90 GLU A O 1
ATOM 722 N N . GLN A 1 91 ? -2.518 -0.257 9.346 1.00 93.50 91 GLN A N 1
ATOM 723 C CA . GLN A 1 91 ? -3.120 1.063 9.188 1.00 93.50 91 GLN A CA 1
ATOM 724 C C . GLN A 1 91 ? -2.923 1.908 10.448 1.00 93.50 91 GLN A C 1
ATOM 726 O O . GLN A 1 91 ? -3.198 1.474 11.566 1.00 93.50 91 GLN A O 1
ATOM 731 N N . THR A 1 92 ? -2.499 3.153 10.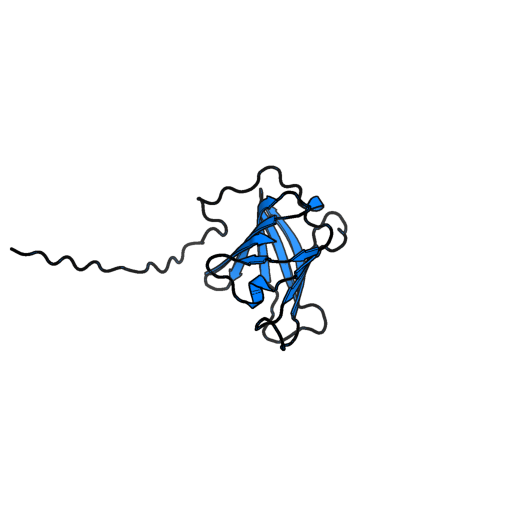251 1.00 92.25 92 THR A N 1
ATOM 732 C CA . THR A 1 92 ? -2.286 4.134 11.323 1.00 92.25 92 THR A CA 1
ATOM 733 C C . THR A 1 92 ? -3.309 5.259 11.280 1.00 92.25 92 THR A C 1
ATOM 735 O O . THR A 1 92 ? -3.730 5.755 12.326 1.00 92.25 92 THR A O 1
ATOM 738 N N . LYS A 1 93 ? -3.723 5.680 10.079 1.00 89.38 93 LYS A N 1
ATOM 739 C CA . LYS A 1 93 ? -4.636 6.810 9.886 1.00 89.38 93 LYS A CA 1
ATOM 740 C C . LYS A 1 93 ? -5.401 6.685 8.572 1.00 89.38 93 LYS A C 1
ATOM 742 O O . LYS A 1 93 ? -4.889 6.162 7.588 1.00 89.38 93 LYS A O 1
ATOM 747 N N . THR A 1 94 ? -6.601 7.253 8.544 1.00 86.19 94 THR A N 1
ATOM 748 C CA . THR A 1 94 ? -7.332 7.545 7.307 1.00 86.19 94 THR A CA 1
ATOM 749 C C . THR A 1 94 ? -7.655 9.030 7.244 1.00 86.19 94 THR A C 1
ATOM 751 O O . THR A 1 94 ? -8.156 9.607 8.209 1.00 86.19 94 THR A O 1
ATOM 754 N N . GLU A 1 95 ? -7.381 9.652 6.102 1.00 83.06 95 GLU A N 1
ATOM 755 C CA . GLU A 1 95 ? -7.723 11.042 5.822 1.00 83.06 95 GLU A CA 1
ATOM 756 C C . GLU A 1 95 ? -8.280 11.161 4.399 1.00 83.06 95 GLU A C 1
ATOM 758 O O . GLU A 1 95 ? -7.567 10.983 3.415 1.00 83.06 95 GLU A O 1
ATOM 763 N N . LYS A 1 96 ? -9.577 11.474 4.278 1.00 79.56 96 LYS A N 1
ATOM 764 C CA . LYS A 1 96 ? -10.297 11.520 2.991 1.00 79.56 96 LYS A CA 1
ATOM 765 C C . LYS A 1 96 ? -10.174 10.189 2.226 1.00 79.56 96 LYS A C 1
ATOM 767 O O . LYS A 1 96 ? -10.702 9.187 2.687 1.00 79.56 96 LYS A O 1
ATOM 772 N N . SER A 1 97 ? -9.521 10.192 1.062 1.00 79.25 97 SER A N 1
ATOM 773 C CA . SER A 1 97 ? -9.282 9.024 0.202 1.00 79.25 97 SER A CA 1
ATOM 774 C C . SER A 1 97 ? -7.888 8.410 0.396 1.00 79.25 97 SER A C 1
ATOM 776 O O . SER A 1 97 ? -7.478 7.574 -0.409 1.00 79.25 97 SER A O 1
ATOM 778 N N . THR A 1 98 ? -7.152 8.852 1.419 1.00 86.62 98 THR A N 1
ATOM 779 C CA . THR A 1 98 ? -5.778 8.434 1.708 1.00 86.62 98 THR A CA 1
ATOM 780 C C . THR A 1 98 ? -5.732 7.598 2.979 1.00 86.62 98 THR A C 1
ATOM 782 O O . THR A 1 98 ? -6.298 7.966 4.012 1.00 86.62 98 THR A O 1
ATOM 785 N N . PHE A 1 99 ? -5.039 6.468 2.889 1.00 91.44 99 PHE A N 1
ATOM 786 C CA . PHE A 1 99 ? -4.863 5.492 3.954 1.00 91.44 99 PHE A CA 1
ATOM 787 C C . PHE A 1 99 ? -3.378 5.381 4.272 1.00 91.44 99 PHE A C 1
ATOM 789 O O . PHE A 1 99 ? -2.593 5.007 3.403 1.00 91.44 99 PHE A O 1
ATOM 796 N N . SER A 1 100 ? -3.011 5.715 5.503 1.00 92.56 100 SER A N 1
ATOM 797 C CA . SER A 1 100 ? -1.637 5.676 5.994 1.00 92.56 100 SER A CA 1
ATOM 798 C C . SER A 1 100 ? -1.374 4.377 6.738 1.00 92.56 100 SER A C 1
ATOM 800 O O . SER A 1 100 ? -2.205 3.926 7.533 1.00 92.56 100 SER A O 1
ATOM 802 N N . PHE A 1 101 ? -0.196 3.808 6.516 1.00 93.69 101 PHE A N 1
ATOM 803 C CA . PHE A 1 101 ? 0.249 2.549 7.099 1.00 93.69 101 PHE A CA 1
ATOM 804 C C . PHE A 1 101 ? 1.654 2.694 7.679 1.00 93.69 101 PHE A C 1
ATOM 806 O O . PHE A 1 101 ? 2.506 3.332 7.062 1.00 93.69 101 PHE A O 1
ATOM 813 N N . SER A 1 102 ? 1.905 2.067 8.830 1.00 93.25 102 SER A N 1
ATOM 814 C CA . SER A 1 102 ? 3.267 1.783 9.293 1.00 93.25 102 SER A CA 1
ATOM 815 C C . SER A 1 102 ? 3.663 0.390 8.815 1.00 93.25 102 SER A C 1
ATOM 817 O O . SER A 1 102 ? 2.947 -0.585 9.051 1.00 93.25 102 SER A O 1
ATOM 819 N N . CYS A 1 103 ? 4.797 0.310 8.128 1.00 91.75 103 CYS A N 1
ATOM 820 C CA . CYS A 1 103 ? 5.301 -0.877 7.466 1.00 91.75 103 CYS A CA 1
ATOM 821 C C . CYS A 1 103 ? 6.648 -1.297 8.058 1.00 91.75 103 CYS A C 1
ATOM 823 O O . CYS A 1 103 ? 7.608 -0.527 8.032 1.00 91.75 103 CYS A O 1
ATOM 825 N N . LYS A 1 104 ? 6.743 -2.541 8.531 1.00 91.06 104 LYS A N 1
ATOM 826 C CA . LYS A 1 104 ? 7.938 -3.130 9.158 1.00 91.06 104 LYS A CA 1
ATOM 827 C C . LYS A 1 104 ? 8.340 -4.438 8.467 1.00 91.06 104 LYS A C 1
ATOM 829 O O . LYS A 1 104 ? 7.461 -5.172 8.008 1.00 91.06 104 LYS A O 1
ATOM 834 N N . PRO A 1 105 ? 9.642 -4.769 8.380 1.00 88.06 105 PRO A N 1
ATOM 835 C CA . PRO A 1 105 ? 10.061 -6.077 7.885 1.00 88.06 105 PRO A CA 1
ATOM 836 C C . PRO A 1 105 ? 9.455 -7.193 8.746 1.00 88.06 105 PRO A C 1
ATOM 838 O O . PRO A 1 105 ? 9.326 -7.054 9.963 1.00 88.06 105 PRO A O 1
ATOM 841 N N . MET A 1 106 ? 9.077 -8.308 8.120 1.00 85.06 106 MET A N 1
ATOM 842 C CA . MET A 1 106 ? 8.605 -9.473 8.869 1.00 85.06 106 MET A CA 1
ATOM 843 C C . MET A 1 106 ? 9.729 -10.072 9.725 1.00 85.06 106 MET A C 1
ATOM 845 O O . MET A 1 106 ? 10.910 -10.020 9.371 1.00 85.06 106 MET A O 1
ATOM 849 N N . GLN A 1 107 ? 9.347 -10.682 10.849 1.00 71.94 107 GLN A N 1
ATOM 850 C CA . GLN A 1 107 ? 10.285 -11.296 11.787 1.00 71.94 107 GLN A CA 1
ATOM 851 C C . GLN A 1 107 ? 11.190 -12.316 11.075 1.00 71.94 107 GLN A C 1
ATOM 853 O O . GLN A 1 107 ? 10.717 -13.171 10.327 1.00 71.94 107 GLN A O 1
ATOM 858 N N . GLY A 1 108 ? 12.502 -12.221 11.302 1.00 70.44 108 GLY A N 1
ATOM 859 C CA . GLY A 1 108 ? 13.502 -13.065 10.635 1.00 70.44 108 GLY A CA 1
ATOM 860 C C . GLY A 1 108 ? 13.969 -12.555 9.265 1.00 70.44 108 GLY A C 1
ATOM 861 O O . GLY A 1 108 ? 14.915 -13.109 8.711 1.00 70.44 108 GLY A O 1
ATOM 862 N N . GLN A 1 109 ? 13.373 -11.475 8.748 1.00 70.88 109 GLN A N 1
ATOM 863 C CA . GLN A 1 109 ? 13.858 -10.731 7.578 1.00 70.88 109 GLN A CA 1
ATOM 864 C C . GLN A 1 109 ? 14.415 -9.346 7.931 1.00 70.88 109 GLN A C 1
ATOM 866 O O . GLN A 1 109 ? 14.586 -8.483 7.066 1.00 70.88 109 GLN A O 1
ATOM 871 N N . GLU A 1 110 ? 14.727 -9.138 9.208 1.00 64.94 110 GLU A N 1
ATOM 872 C CA . GLU A 1 110 ? 15.380 -7.937 9.716 1.00 64.94 110 GLU A CA 1
ATOM 873 C C . GLU A 1 110 ? 16.801 -7.836 9.138 1.00 64.94 110 GLU A C 1
ATOM 875 O O . GLU A 1 110 ? 17.785 -8.294 9.714 1.00 64.94 110 GLU A O 1
ATOM 880 N N . SER A 1 111 ? 16.925 -7.267 7.941 1.00 60.81 111 SER A N 1
ATOM 881 C CA . SER A 1 111 ? 18.212 -6.803 7.430 1.00 60.81 111 SER A CA 1
ATOM 882 C C . SER A 1 111 ? 18.469 -5.396 7.959 1.00 60.81 111 SER A C 1
ATOM 884 O O . SER A 1 111 ? 17.541 -4.595 8.053 1.00 60.81 111 SER A O 1
ATOM 886 N N . SER A 1 112 ? 19.732 -5.036 8.196 1.00 53.16 112 SER A N 1
ATOM 887 C CA . SER A 1 112 ? 20.134 -3.699 8.674 1.00 53.16 112 SER A CA 1
ATOM 888 C C . SER A 1 112 ? 19.730 -2.525 7.763 1.00 53.16 112 SER A C 1
ATOM 890 O O . SER A 1 112 ? 20.007 -1.374 8.089 1.00 53.16 112 SER A O 1
ATOM 892 N N . LYS A 1 113 ? 19.104 -2.795 6.610 1.00 59.19 113 LYS A N 1
ATOM 893 C CA . LYS A 1 113 ? 18.722 -1.802 5.599 1.00 59.19 113 LYS A CA 1
ATOM 894 C C . LYS A 1 113 ? 17.213 -1.602 5.446 1.00 59.19 113 LYS A C 1
ATOM 896 O O . LYS A 1 113 ? 16.829 -0.629 4.808 1.00 59.19 113 LYS A O 1
ATOM 901 N N . LEU A 1 114 ? 16.376 -2.497 5.973 1.00 68.12 114 LEU A N 1
ATOM 902 C CA . LEU A 1 114 ? 14.918 -2.355 5.929 1.00 68.12 114 LEU A CA 1
ATOM 903 C C . LEU A 1 114 ? 14.452 -1.880 7.297 1.00 68.12 114 LEU A C 1
ATOM 905 O O . LEU A 1 114 ? 14.428 -2.655 8.247 1.00 68.12 114 LEU A O 1
ATOM 909 N N . GLN A 1 115 ? 14.151 -0.591 7.391 1.00 75.44 115 GLN A N 1
ATOM 910 C CA . GLN A 1 115 ? 13.625 0.016 8.606 1.00 75.44 115 GLN A CA 1
ATOM 911 C C . GLN A 1 115 ? 12.111 0.172 8.504 1.00 75.44 115 GLN A C 1
ATOM 913 O O . GLN A 1 115 ? 11.536 0.076 7.417 1.00 75.44 115 GLN A O 1
ATOM 918 N N . GLU A 1 116 ? 11.484 0.403 9.653 1.00 85.69 116 GLU A N 1
ATOM 919 C CA . GLU A 1 116 ? 10.092 0.826 9.702 1.00 85.69 116 GLU A CA 1
ATOM 920 C C . GLU A 1 116 ? 9.903 2.094 8.858 1.00 85.69 116 GLU A C 1
ATOM 922 O O . GLU A 1 116 ? 10.727 3.011 8.890 1.00 85.69 116 GLU A O 1
ATOM 927 N N . SER A 1 117 ? 8.843 2.116 8.059 1.00 87.31 117 SER A N 1
ATOM 928 C CA . SER A 1 117 ? 8.547 3.205 7.130 1.00 87.31 117 SER A CA 1
ATOM 929 C C . SER A 1 117 ? 7.050 3.457 7.069 1.00 87.31 117 SER A C 1
ATOM 931 O O . SER A 1 117 ? 6.252 2.545 7.276 1.00 87.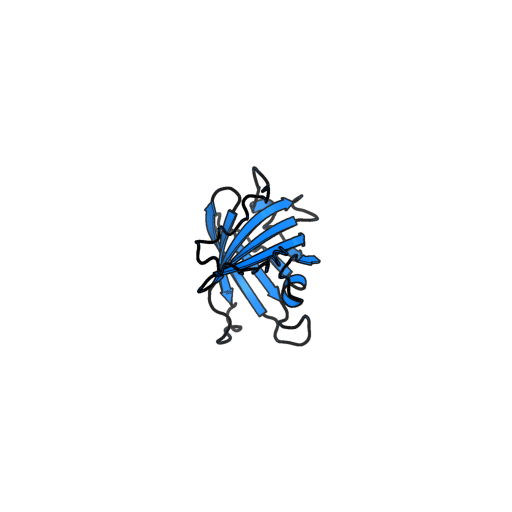31 117 SER A O 1
ATOM 933 N N . ASN A 1 118 ? 6.673 4.700 6.783 1.00 90.69 118 ASN A N 1
ATOM 934 C CA . ASN A 1 118 ? 5.279 5.048 6.551 1.00 90.69 118 ASN A CA 1
ATOM 935 C C . ASN A 1 118 ? 4.969 4.958 5.060 1.00 90.69 118 ASN A C 1
ATOM 937 O O . ASN A 1 118 ? 5.789 5.346 4.229 1.00 90.69 118 ASN A O 1
ATOM 941 N N . VAL A 1 119 ? 3.778 4.469 4.738 1.00 91.62 119 VAL A N 1
ATOM 942 C CA . VAL A 1 119 ? 3.280 4.372 3.367 1.00 91.62 119 VAL A CA 1
ATOM 943 C C . VAL A 1 119 ? 1.865 4.916 3.327 1.00 91.62 119 VAL A C 1
ATOM 945 O O . VAL A 1 119 ? 1.000 4.446 4.062 1.00 91.62 119 VAL A O 1
ATOM 948 N N . ASP A 1 120 ? 1.620 5.861 2.431 1.00 92.25 120 ASP A N 1
ATOM 949 C CA . ASP A 1 120 ? 0.285 6.353 2.128 1.00 92.25 120 ASP A CA 1
ATOM 950 C C . ASP A 1 120 ? -0.196 5.749 0.810 1.00 92.25 120 ASP A C 1
ATOM 952 O O . ASP A 1 120 ? 0.471 5.844 -0.225 1.00 92.25 120 ASP A O 1
ATOM 956 N N . LEU A 1 121 ? -1.384 5.149 0.840 1.00 92.75 121 LEU A N 1
ATOM 957 C CA . LEU A 1 121 ? -2.087 4.652 -0.335 1.00 92.75 121 LEU A CA 1
ATOM 958 C C . LEU A 1 121 ? -3.307 5.521 -0.600 1.00 92.75 121 LEU A C 1
ATOM 960 O O . LEU A 1 121 ? -4.136 5.752 0.280 1.00 92.75 121 LEU A O 1
ATOM 964 N N . THR A 1 122 ? -3.430 5.987 -1.835 1.00 92.75 122 THR A N 1
ATOM 965 C CA . THR A 1 122 ? -4.583 6.756 -2.294 1.00 92.75 122 THR A CA 1
ATOM 966 C C . THR A 1 122 ? -5.188 6.088 -3.508 1.00 92.75 122 THR A C 1
ATOM 968 O O . THR A 1 122 ? -4.493 5.801 -4.478 1.00 92.75 122 THR A O 1
ATOM 971 N N . PHE A 1 123 ? -6.494 5.857 -3.466 1.00 92.50 123 PHE A N 1
ATOM 972 C CA . PHE A 1 123 ? -7.210 5.233 -4.571 1.00 92.50 123 PHE A CA 1
ATOM 973 C C . PHE A 1 123 ? -7.477 6.259 -5.668 1.00 92.50 123 PHE A C 1
ATOM 975 O O . PHE A 1 123 ? -8.135 7.273 -5.426 1.00 92.50 123 PHE A O 1
ATOM 982 N N . ILE A 1 124 ? -6.974 5.982 -6.868 1.00 92.44 124 ILE A N 1
ATOM 983 C CA . ILE A 1 124 ? -7.329 6.719 -8.082 1.00 92.44 124 ILE A CA 1
ATOM 984 C C . ILE A 1 124 ? -8.591 6.093 -8.675 1.00 92.44 124 ILE A C 1
ATOM 986 O O . ILE A 1 124 ? -9.563 6.803 -8.911 1.00 92.44 124 ILE A O 1
ATOM 990 N N . ASP A 1 125 ? -8.606 4.765 -8.836 1.00 93.25 125 ASP A N 1
ATOM 991 C CA . ASP A 1 125 ? -9.765 4.008 -9.322 1.00 93.25 125 ASP A CA 1
ATOM 992 C C . ASP A 1 125 ? -9.657 2.514 -8.963 1.00 93.25 125 ASP A C 1
ATOM 994 O O . ASP A 1 125 ? -8.553 2.000 -8.790 1.00 93.25 125 ASP A O 1
ATOM 998 N N . THR A 1 126 ? -10.779 1.801 -8.833 1.00 94.81 126 THR A N 1
ATOM 999 C CA . THR A 1 126 ? -10.805 0.336 -8.650 1.00 94.81 126 THR A CA 1
ATOM 1000 C C . THR A 1 126 ? -12.218 -0.235 -8.800 1.00 94.81 126 THR A C 1
ATOM 1002 O O . THR A 1 126 ? -13.202 0.375 -8.377 1.00 94.81 126 THR A O 1
ATOM 1005 N N . ASP A 1 127 ? -12.321 -1.461 -9.324 1.00 95.19 127 ASP A N 1
ATOM 1006 C CA . ASP A 1 127 ? -13.557 -2.258 -9.298 1.00 95.19 127 ASP A CA 1
ATOM 1007 C C . ASP A 1 127 ? -13.620 -3.258 -8.126 1.00 95.19 127 ASP A C 1
ATOM 1009 O O . ASP A 1 127 ? -14.567 -4.052 -8.032 1.00 95.19 127 ASP A O 1
ATOM 1013 N N . TYR A 1 128 ? -12.607 -3.225 -7.254 1.00 94.25 128 TYR A N 1
ATOM 1014 C CA . TYR A 1 128 ? -12.388 -4.104 -6.105 1.00 94.25 128 TYR A CA 1
ATOM 1015 C C . TYR A 1 128 ? -12.209 -5.593 -6.431 1.00 94.25 128 TYR A C 1
ATOM 1017 O O . TYR A 1 128 ? -12.243 -6.412 -5.515 1.00 94.25 128 TYR A O 1
ATOM 1025 N N . ARG A 1 129 ? -12.076 -5.979 -7.707 1.00 93.12 129 ARG A N 1
ATOM 1026 C CA . ARG A 1 129 ? -12.070 -7.397 -8.111 1.00 93.12 129 ARG A CA 1
ATOM 1027 C C . ARG A 1 129 ? -10.979 -7.761 -9.102 1.00 93.12 129 ARG A C 1
ATOM 1029 O O . ARG A 1 129 ? -10.380 -8.821 -8.959 1.00 93.12 129 ARG A O 1
ATOM 1036 N N . HIS A 1 130 ? -10.772 -6.933 -10.117 1.00 94.19 130 HIS A N 1
ATOM 1037 C CA . HIS A 1 130 ? -9.890 -7.238 -11.240 1.00 94.19 130 HIS A CA 1
ATOM 1038 C C . HIS A 1 130 ? -8.817 -6.185 -11.450 1.00 94.19 130 HIS A C 1
ATOM 1040 O O . HIS A 1 130 ? -7.804 -6.514 -12.058 1.00 94.19 130 HIS A O 1
ATOM 1046 N N . TYR A 1 131 ? -9.038 -4.947 -10.996 1.00 95.12 131 TYR A N 1
ATOM 1047 C CA . TYR A 1 131 ? -7.996 -3.933 -11.045 1.00 95.12 131 TYR A CA 1
ATOM 1048 C C . TYR A 1 131 ? -8.065 -2.929 -9.895 1.00 95.12 131 TYR A C 1
ATOM 1050 O O . TYR A 1 131 ? -9.133 -2.630 -9.342 1.00 95.12 131 TYR A O 1
ATOM 1058 N N . ALA A 1 132 ? -6.917 -2.337 -9.593 1.00 94.50 132 ALA A N 1
ATOM 1059 C CA . ALA A 1 132 ? -6.820 -1.121 -8.807 1.00 94.50 132 ALA A CA 1
ATOM 1060 C C . ALA A 1 132 ? -5.723 -0.208 -9.348 1.00 94.50 132 ALA A C 1
ATOM 1062 O O . ALA A 1 132 ? -4.631 -0.648 -9.693 1.00 94.50 132 ALA A O 1
ATOM 1063 N N . MET A 1 133 ? -6.007 1.086 -9.373 1.00 93.88 133 MET A N 1
ATOM 1064 C CA . MET A 1 133 ? -5.040 2.132 -9.644 1.00 93.88 133 MET A CA 1
ATOM 1065 C C . MET A 1 133 ? -4.812 2.907 -8.351 1.00 93.88 133 MET A C 1
ATOM 1067 O O . MET A 1 133 ? -5.708 3.588 -7.842 1.00 93.88 133 MET A O 1
ATOM 1071 N N . LEU A 1 134 ? -3.611 2.773 -7.800 1.00 92.31 134 LEU A N 1
ATOM 1072 C CA . LEU A 1 134 ? -3.228 3.373 -6.531 1.00 92.31 134 LEU A CA 1
ATOM 1073 C C . LEU A 1 134 ? -2.110 4.376 -6.745 1.00 92.31 134 LEU A C 1
ATOM 1075 O O . LEU A 1 134 ? -1.129 4.097 -7.423 1.00 92.31 134 LEU A O 1
ATOM 1079 N N . TYR A 1 135 ? -2.211 5.512 -6.079 1.00 90.94 135 TYR A N 1
ATOM 1080 C CA . TYR A 1 135 ? -1.069 6.369 -5.845 1.00 90.94 135 TYR A CA 1
ATOM 1081 C C . TYR A 1 135 ? -0.433 5.991 -4.505 1.00 90.94 135 TYR A C 1
ATOM 1083 O O . TYR A 1 135 ? -1.071 6.112 -3.455 1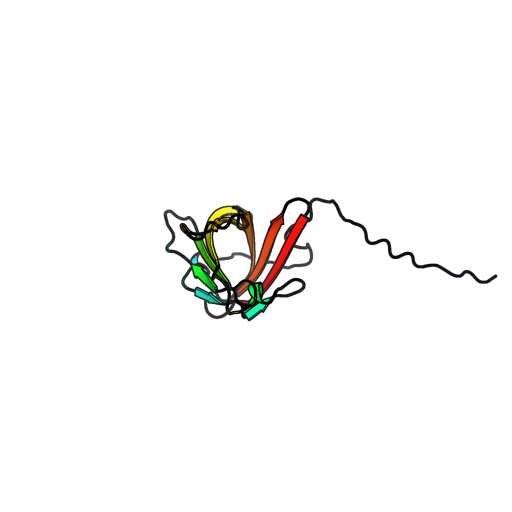.00 90.94 135 TYR A O 1
ATOM 1091 N N . ARG A 1 136 ? 0.812 5.516 -4.546 1.00 90.75 136 ARG A N 1
ATOM 1092 C CA . ARG A 1 136 ? 1.627 5.174 -3.378 1.00 90.75 136 ARG A CA 1
ATOM 1093 C C . ARG A 1 136 ? 2.612 6.303 -3.095 1.00 90.75 136 ARG A C 1
ATOM 1095 O O . ARG A 1 136 ? 3.308 6.756 -4.002 1.00 90.75 136 ARG A O 1
ATOM 1102 N N . CYS A 1 137 ? 2.691 6.720 -1.838 1.00 88.56 137 CYS A N 1
ATOM 1103 C CA . CYS A 1 137 ? 3.645 7.708 -1.350 1.00 88.56 137 CYS A CA 1
ATOM 1104 C C . CYS A 1 137 ? 4.399 7.144 -0.141 1.00 88.56 137 CYS A C 1
ATOM 1106 O O . CYS A 1 137 ? 3.778 6.698 0.819 1.00 88.56 137 CYS A O 1
ATOM 1108 N N . ASP A 1 138 ? 5.723 7.185 -0.179 1.00 87.62 138 ASP A N 1
ATOM 1109 C CA . ASP A 1 138 ? 6.620 6.753 0.886 1.00 87.62 138 ASP A CA 1
ATOM 1110 C C . ASP A 1 138 ? 7.429 7.988 1.355 1.00 87.62 138 ASP A C 1
ATOM 1112 O O . ASP A 1 138 ? 8.363 8.423 0.663 1.00 87.62 138 ASP A O 1
ATOM 1116 N N . PRO A 1 139 ? 7.072 8.618 2.494 1.00 80.88 139 PRO A N 1
ATOM 1117 C CA . PRO A 1 139 ? 7.845 9.717 3.063 1.00 80.88 139 PRO A CA 1
ATOM 1118 C C . PRO A 1 139 ? 9.243 9.243 3.480 1.00 80.88 139 PRO A C 1
ATOM 1120 O O . PRO A 1 139 ? 9.381 8.270 4.223 1.00 80.88 139 PRO A O 1
ATOM 1123 N N . ILE A 1 140 ? 10.284 9.944 3.029 1.00 79.12 140 ILE A N 1
ATOM 1124 C CA . ILE A 1 140 ? 11.688 9.634 3.333 1.00 79.12 140 ILE A CA 1
ATOM 1125 C C . ILE A 1 140 ? 12.405 10.866 3.886 1.00 79.12 140 ILE A C 1
ATOM 1127 O O . ILE A 1 140 ? 11.953 11.999 3.712 1.00 79.12 140 ILE A O 1
ATOM 1131 N N . ASP A 1 141 ? 13.550 10.669 4.543 1.00 73.38 141 ASP A N 1
ATOM 1132 C CA . ASP A 1 141 ? 14.348 11.803 5.009 1.00 73.38 141 ASP A CA 1
ATOM 1133 C C . ASP A 1 141 ? 14.795 12.665 3.814 1.00 73.38 141 ASP A C 1
ATOM 1135 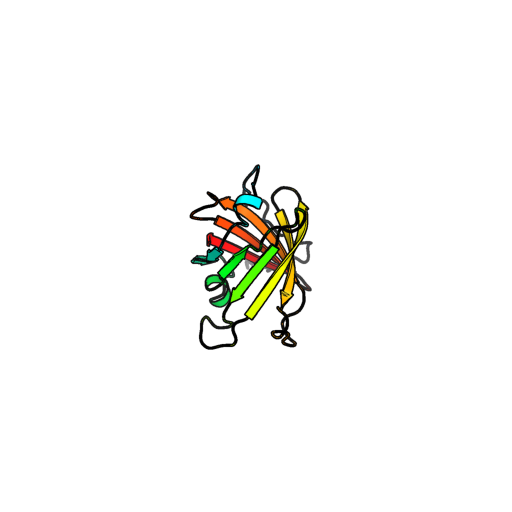O O . ASP A 1 141 ? 15.432 12.189 2.872 1.00 73.38 141 ASP A O 1
ATOM 1139 N N . GLY A 1 142 ? 14.405 13.940 3.832 1.00 69.56 142 GLY A N 1
ATOM 1140 C CA . GLY A 1 142 ? 14.697 14.897 2.768 1.00 69.56 142 GLY A CA 1
ATOM 1141 C C . GLY A 1 142 ? 13.786 14.855 1.533 1.00 69.56 142 GLY A C 1
ATOM 1142 O O . GLY A 1 142 ? 14.075 15.599 0.594 1.00 69.56 142 GLY A O 1
ATOM 1143 N N . GLY A 1 143 ? 12.701 14.065 1.505 1.00 75.69 143 GLY A N 1
ATOM 1144 C CA . GLY A 1 143 ? 11.774 14.072 0.368 1.00 75.69 143 GLY A CA 1
ATOM 1145 C C . GLY A 1 143 ? 10.652 13.031 0.404 1.00 75.69 143 GLY A C 1
ATOM 1146 O O . GLY A 1 143 ? 10.241 12.544 1.453 1.00 75.69 143 GLY A O 1
ATOM 1147 N N . ILE A 1 144 ? 10.138 12.705 -0.781 1.00 81.06 144 ILE A N 1
ATOM 1148 C CA . ILE A 1 144 ? 9.060 11.735 -0.989 1.00 81.06 144 ILE A CA 1
ATOM 1149 C C . ILE A 1 144 ? 9.451 10.819 -2.143 1.00 81.06 144 ILE A C 1
ATOM 1151 O O . ILE A 1 144 ? 9.795 11.304 -3.221 1.00 81.06 144 ILE A O 1
ATOM 1155 N N . ALA A 1 145 ? 9.358 9.508 -1.932 1.00 82.62 145 ALA A N 1
ATOM 1156 C CA . ALA A 1 145 ? 9.297 8.547 -3.023 1.00 82.62 145 ALA A CA 1
ATOM 1157 C C . ALA A 1 145 ? 7.824 8.274 -3.343 1.00 82.62 145 ALA A C 1
ATOM 1159 O O . ALA A 1 145 ? 7.015 8.093 -2.440 1.00 82.62 145 ALA A O 1
ATOM 1160 N N . ASN A 1 146 ? 7.442 8.296 -4.617 1.00 85.75 146 ASN A N 1
ATOM 1161 C CA . ASN A 1 146 ? 6.057 8.067 -5.014 1.00 85.75 146 ASN A CA 1
ATOM 1162 C C . ASN A 1 146 ? 5.953 7.267 -6.308 1.00 85.75 146 ASN A C 1
ATOM 1164 O O . ASN A 1 146 ? 6.886 7.216 -7.118 1.00 85.75 146 ASN A O 1
ATOM 1168 N N . ASN A 1 147 ? 4.806 6.617 -6.480 1.00 87.06 147 ASN A N 1
ATOM 1169 C CA . ASN A 1 147 ? 4.505 5.850 -7.672 1.00 87.06 147 ASN A CA 1
ATOM 1170 C C . ASN A 1 147 ? 3.000 5.720 -7.910 1.00 87.06 147 ASN A C 1
ATOM 1172 O O . ASN A 1 147 ? 2.224 5.650 -6.959 1.00 87.06 147 ASN A O 1
ATOM 1176 N N . THR A 1 148 ? 2.610 5.595 -9.175 1.00 89.69 148 THR A N 1
ATOM 1177 C CA . THR A 1 148 ? 1.267 5.151 -9.547 1.00 89.69 148 THR A CA 1
ATOM 1178 C C . THR A 1 148 ? 1.329 3.673 -9.898 1.00 89.69 148 THR A C 1
ATOM 1180 O O . THR A 1 148 ? 1.958 3.297 -10.885 1.00 89.69 148 THR A O 1
ATOM 1183 N N . LEU A 1 149 ? 0.682 2.842 -9.089 1.00 92.38 149 LEU A N 1
ATOM 1184 C CA . LEU A 1 149 ? 0.636 1.395 -9.234 1.00 92.38 149 LEU A CA 1
ATOM 1185 C C . LEU A 1 149 ? -0.669 0.980 -9.909 1.00 92.38 149 LEU A C 1
ATOM 1187 O O . LEU A 1 149 ? -1.742 1.435 -9.511 1.00 92.38 149 LEU A O 1
ATOM 1191 N N . ILE A 1 150 ? -0.572 0.078 -10.881 1.00 93.38 150 ILE A N 1
ATOM 1192 C CA . ILE A 1 150 ? -1.717 -0.649 -11.433 1.00 93.38 150 ILE A CA 1
ATOM 1193 C C . ILE A 1 150 ? -1.602 -2.092 -10.957 1.00 93.38 150 ILE A C 1
ATOM 1195 O O . ILE A 1 150 ? -0.586 -2.741 -11.223 1.00 93.38 150 ILE A O 1
ATOM 1199 N N . LEU A 1 151 ? -2.623 -2.570 -10.252 1.00 93.44 151 LEU A N 1
ATOM 1200 C CA . LEU A 1 151 ? -2.723 -3.915 -9.689 1.00 93.44 151 LEU A CA 1
ATOM 1201 C C . LEU A 1 151 ? -3.920 -4.676 -10.246 1.00 93.44 151 LEU A C 1
ATOM 1203 O O . LEU A 1 151 ? -4.868 -3.989 -10.684 1.00 93.44 151 LEU A O 1
#

pLDDT: mean 79.29, std 15.16, range [40.62, 95.19]

Organism: NCBI:txid156445